Protein AF-A0A2M9R3G4-F1 (afdb_monomer_lite)

Secondary structure (DSSP, 8-state):
--HHHHHHHHHHHHHHHHHHHHHHHHHHHHHHHHHHHHHHHHHHHHHHHHHHHHHHHHHHHHHHHHHHHHHHTTSHHHHHHHHHHHHHHHHHHHHHHHHHHHHHHHHHHHHHHHTTTSS--

Organism: NCBI:txid2008672

pLDDT: mean 70.51, std 13.55, range [44.41, 92.12]

Sequence (121 aa):
MPVKKGLTERLELIKTETEGYFDKTAEYYKLWSLKTAAKVSGTVARLVLITIMVAFALFFLSVAAVVAIGNALGGMVYGLLVVAGIYLLLAVLVLYLSRKFVDPAIIRGYTRLFYKNDADE

Radius of gyration: 28.92 Å; chains: 1; bounding box: 81×21×64 Å

Structure (mmCIF, N/CA/C/O backbone):
data_AF-A0A2M9R3G4-F1
#
_entry.id   AF-A0A2M9R3G4-F1
#
loop_
_atom_site.group_PDB
_atom_site.id
_atom_site.type_symbol
_atom_site.label_atom_id
_atom_site.label_alt_id
_atom_site.label_comp_id
_atom_site.label_asym_id
_atom_site.label_entity_id
_atom_site.label_seq_id
_atom_site.pdbx_PDB_ins_code
_atom_site.Cartn_x
_atom_site.Cartn_y
_atom_site.Cartn_z
_atom_site.occupancy
_atom_site.B_iso_or_equiv
_atom_site.auth_seq_id
_atom_site.auth_comp_id
_atom_site.auth_asym_id
_atom_site.auth_atom_id
_atom_site.pdbx_PDB_model_num
ATOM 1 N N . MET A 1 1 ? -62.757 -5.390 37.922 1.00 51.31 1 MET A N 1
ATOM 2 C CA . MET A 1 1 ? -61.526 -5.257 37.104 1.00 51.31 1 MET A CA 1
ATOM 3 C C . MET A 1 1 ? -60.277 -5.745 37.870 1.00 51.31 1 MET A C 1
ATOM 5 O O . MET A 1 1 ? -59.484 -4.913 38.291 1.00 51.31 1 MET A O 1
ATOM 9 N N . PRO A 1 2 ? -60.064 -7.061 38.073 1.00 55.06 2 PRO A N 1
ATOM 10 C CA . PRO A 1 2 ? -58.911 -7.569 38.841 1.00 55.06 2 PRO A CA 1
ATOM 11 C C . PRO A 1 2 ? -57.634 -7.829 38.011 1.00 55.06 2 PRO A C 1
ATOM 13 O O . PRO A 1 2 ? -56.547 -7.909 38.570 1.00 55.06 2 PRO A O 1
ATOM 16 N N . VAL A 1 3 ? -57.730 -7.915 36.678 1.00 60.09 3 VAL A N 1
ATOM 17 C CA . VAL A 1 3 ? -56.633 -8.410 35.816 1.00 60.09 3 VAL A CA 1
ATOM 18 C C . VAL A 1 3 ? -55.483 -7.403 35.633 1.00 60.09 3 VAL A C 1
ATOM 20 O O . VAL A 1 3 ? -54.346 -7.802 35.404 1.00 60.09 3 VAL A O 1
ATOM 23 N N . LYS A 1 4 ? -55.732 -6.091 35.783 1.00 57.00 4 LYS A N 1
ATOM 24 C CA . LYS A 1 4 ? -54.698 -5.061 35.553 1.00 57.00 4 LYS A CA 1
ATOM 25 C C . LYS A 1 4 ? -53.612 -5.018 36.638 1.00 57.00 4 LYS A C 1
ATOM 27 O O . LYS A 1 4 ? -52.482 -4.685 36.315 1.00 57.00 4 LYS A O 1
ATOM 32 N N . LYS A 1 5 ? -53.925 -5.384 37.890 1.00 59.78 5 LYS A N 1
ATOM 33 C CA . LYS A 1 5 ? -52.962 -5.308 39.009 1.00 59.78 5 LYS A CA 1
ATOM 34 C C . LYS A 1 5 ? -51.817 -6.317 38.885 1.00 59.78 5 LYS A C 1
ATOM 36 O O . LYS A 1 5 ? -50.670 -5.949 39.099 1.00 59.78 5 LYS A O 1
ATOM 41 N N . GLY A 1 6 ? -52.115 -7.546 38.456 1.00 65.62 6 GLY A N 1
ATOM 42 C CA . GLY A 1 6 ? -51.093 -8.588 38.300 1.00 65.62 6 GLY A CA 1
ATOM 43 C C . GLY A 1 6 ? -50.113 -8.334 37.149 1.00 65.62 6 GLY A C 1
ATOM 44 O O . GLY A 1 6 ? -49.010 -8.872 37.155 1.00 65.62 6 GLY A O 1
ATOM 45 N N . LEU A 1 7 ? -50.487 -7.507 36.163 1.00 69.00 7 LEU A N 1
ATOM 46 C CA . LEU A 1 7 ? -49.576 -7.097 35.093 1.00 69.00 7 LEU A CA 1
ATOM 47 C C . LEU A 1 7 ? -48.555 -6.075 35.598 1.00 69.00 7 LEU A C 1
ATOM 49 O O . LEU A 1 7 ? -47.380 -6.194 35.278 1.00 69.00 7 LEU A O 1
ATOM 53 N N . THR A 1 8 ? -48.988 -5.102 36.402 1.00 71.44 8 THR A N 1
ATOM 54 C CA . THR A 1 8 ? -48.114 -4.037 36.906 1.00 71.44 8 THR A CA 1
ATOM 55 C C . THR A 1 8 ? -47.056 -4.570 37.873 1.00 71.44 8 THR A C 1
ATOM 57 O O . THR A 1 8 ? -45.892 -4.228 37.716 1.00 71.44 8 THR A O 1
ATOM 60 N N . GLU A 1 9 ? -47.416 -5.490 38.777 1.00 73.69 9 GLU A N 1
ATOM 61 C CA . GLU A 1 9 ? -46.450 -6.157 39.676 1.00 73.69 9 GLU A CA 1
ATOM 62 C C . GLU A 1 9 ? -45.404 -6.977 38.909 1.00 73.69 9 GLU A C 1
ATOM 64 O O . GLU A 1 9 ? -44.219 -6.971 39.236 1.00 73.69 9 GLU A O 1
ATOM 69 N N . ARG A 1 10 ? -45.827 -7.674 37.846 1.00 71.06 10 ARG A N 1
ATOM 70 C CA . ARG A 1 10 ? -44.913 -8.436 36.982 1.00 71.06 10 ARG A CA 1
ATOM 71 C C . ARG A 1 10 ? -44.001 -7.523 36.171 1.00 71.06 10 ARG A C 1
ATOM 73 O O . ARG A 1 10 ? -42.843 -7.863 35.959 1.00 71.06 10 ARG A O 1
ATOM 80 N N . LEU A 1 11 ? -44.513 -6.377 35.729 1.00 70.50 11 LEU A N 1
ATOM 81 C CA . LEU A 1 11 ? -43.729 -5.366 35.026 1.00 70.50 11 LEU A CA 1
ATOM 82 C C . LEU A 1 11 ? -42.717 -4.689 35.955 1.00 70.50 11 LEU A C 1
ATOM 84 O O . LEU A 1 11 ? -41.598 -4.457 35.518 1.00 70.50 11 LEU A O 1
ATOM 88 N N . GLU A 1 12 ? -43.055 -4.436 37.222 1.00 71.00 12 GLU A N 1
ATOM 89 C CA . GLU A 1 12 ? -42.105 -3.918 38.216 1.00 71.00 12 GLU A CA 1
ATOM 90 C C . GLU A 1 12 ? -41.000 -4.929 38.534 1.00 71.00 12 GLU A C 1
ATOM 92 O O . GLU A 1 12 ? -39.832 -4.566 38.483 1.00 71.00 12 GLU A O 1
ATOM 97 N N . LEU A 1 13 ? -41.326 -6.207 38.756 1.00 67.50 13 LEU A N 1
ATOM 98 C CA . LEU A 1 13 ? -40.317 -7.253 38.987 1.00 67.50 13 LEU A CA 1
ATOM 99 C C . LEU A 1 13 ? -39.366 -7.431 37.795 1.00 67.50 13 LEU A C 1
ATOM 101 O O . LEU A 1 13 ? -38.157 -7.557 37.984 1.00 67.50 13 LEU A O 1
ATOM 105 N N . ILE A 1 14 ? -39.898 -7.389 36.569 1.00 65.62 14 ILE A N 1
ATOM 106 C CA . ILE A 1 14 ? -39.079 -7.433 35.355 1.00 65.62 14 ILE A CA 1
ATOM 107 C C . ILE A 1 14 ? -38.226 -6.169 35.256 1.00 65.62 14 ILE A C 1
ATOM 109 O O . ILE A 1 14 ? -37.050 -6.279 34.937 1.00 65.62 14 ILE A O 1
ATOM 113 N N . LYS A 1 15 ? -38.758 -4.979 35.554 1.00 63.56 15 LYS A N 1
ATOM 114 C CA . LYS A 1 15 ? -38.013 -3.718 35.449 1.00 63.56 15 LYS A CA 1
ATOM 115 C C . LYS A 1 15 ? -36.817 -3.670 36.407 1.00 63.56 15 LYS A C 1
ATOM 117 O O . LYS A 1 15 ? -35.734 -3.294 35.971 1.00 63.56 15 LYS A O 1
ATOM 122 N N . THR A 1 16 ? -36.974 -4.133 37.647 1.00 61.81 16 THR A N 1
ATOM 123 C CA . THR A 1 16 ? -35.905 -4.113 38.660 1.00 61.81 16 THR A CA 1
ATOM 124 C C . THR A 1 16 ? -34.810 -5.150 38.391 1.00 61.81 16 THR A C 1
ATOM 126 O O . THR A 1 16 ? -33.631 -4.850 38.569 1.00 61.81 16 THR A O 1
ATOM 129 N N . GLU A 1 17 ? -35.153 -6.355 37.911 1.00 61.66 17 GLU A N 1
ATOM 130 C CA . GLU A 1 17 ? -34.127 -7.301 37.443 1.00 61.66 17 GLU A CA 1
ATOM 131 C C . GLU A 1 17 ? -33.439 -6.780 36.178 1.00 61.66 17 GLU A C 1
ATOM 133 O O . GLU A 1 17 ? -32.219 -6.818 36.057 1.00 61.66 17 GLU A O 1
ATOM 138 N N . THR A 1 18 ? -34.204 -6.217 35.249 1.00 54.97 18 THR A N 1
ATOM 139 C CA . THR A 1 18 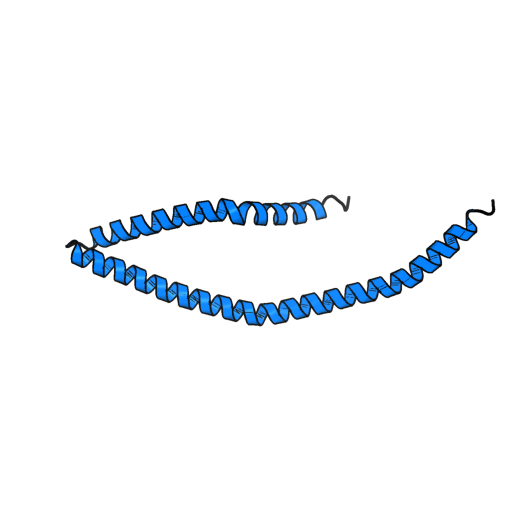? -33.690 -5.752 33.960 1.00 54.97 18 THR A CA 1
ATOM 140 C C . THR A 1 18 ? -32.748 -4.550 34.121 1.00 54.97 18 THR A C 1
ATOM 142 O O . THR A 1 18 ? -31.697 -4.524 33.482 1.00 54.97 18 THR A O 1
ATOM 145 N N . GLU A 1 19 ? -33.029 -3.609 35.028 1.00 57.19 19 GLU A N 1
ATOM 146 C CA . GLU A 1 19 ? -32.128 -2.491 35.365 1.00 57.19 19 GLU A CA 1
ATOM 147 C C . GLU A 1 19 ? -30.757 -2.979 35.882 1.00 57.19 19 GLU A C 1
ATOM 149 O O . GLU A 1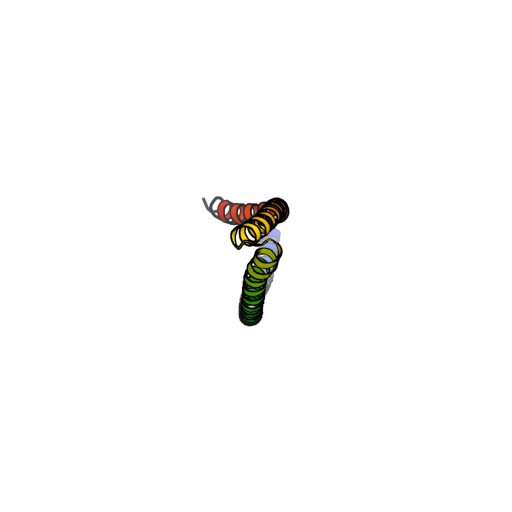 19 ? -29.724 -2.457 35.459 1.00 57.19 19 GLU A O 1
ATOM 154 N N . GLY A 1 20 ? -30.715 -4.044 36.693 1.00 54.47 20 GLY A N 1
ATOM 155 C CA . GLY A 1 20 ? -29.462 -4.640 37.182 1.00 54.47 20 GLY A CA 1
ATOM 156 C C . GLY A 1 20 ? -28.648 -5.389 36.115 1.00 54.47 20 GLY A C 1
ATOM 157 O O . GLY A 1 20 ? -27.420 -5.455 36.203 1.00 54.47 20 GLY A O 1
ATOM 158 N N . TYR A 1 21 ? -29.301 -5.929 35.081 1.00 48.81 21 TYR A N 1
ATOM 159 C CA . TYR A 1 21 ? -28.642 -6.628 33.968 1.00 48.81 21 TYR A CA 1
ATOM 160 C C . TYR A 1 21 ? -28.206 -5.683 32.833 1.00 48.81 21 TYR A C 1
ATOM 162 O O . TYR A 1 21 ? -27.171 -5.921 32.197 1.00 48.81 21 TYR A O 1
ATOM 170 N N . PHE A 1 22 ? -28.937 -4.592 32.586 1.00 49.28 22 PHE A N 1
ATOM 171 C CA . PHE A 1 22 ? -28.549 -3.582 31.594 1.00 49.28 22 PHE A CA 1
ATOM 172 C C . PHE A 1 22 ? -27.288 -2.824 32.008 1.00 49.28 22 PHE A C 1
ATOM 174 O O . PHE A 1 22 ? -26.417 -2.595 31.165 1.00 49.28 22 PHE A O 1
ATOM 181 N N . ASP A 1 23 ? -27.138 -2.524 33.299 1.00 52.09 23 ASP A N 1
ATOM 182 C CA . ASP A 1 23 ? -25.959 -1.831 33.821 1.00 52.09 23 ASP A CA 1
ATOM 183 C C . ASP A 1 23 ? -24.692 -2.697 33.686 1.00 52.09 23 ASP A C 1
ATOM 185 O O . ASP A 1 23 ? -23.657 -2.259 33.178 1.00 52.09 23 ASP A O 1
ATOM 189 N N . LYS A 1 24 ? -24.812 -4.001 33.975 1.00 50.47 24 LYS A N 1
ATOM 190 C CA . LYS A 1 24 ? -23.725 -4.976 33.785 1.00 50.47 24 LYS A CA 1
ATOM 191 C C . LYS A 1 24 ? -23.322 -5.141 32.321 1.00 50.47 24 LYS A C 1
ATOM 193 O O . LYS A 1 24 ? -22.136 -5.291 32.034 1.00 50.47 24 LYS A O 1
ATOM 198 N N . THR A 1 25 ? -24.275 -5.096 31.391 1.00 54.66 25 THR A N 1
ATOM 199 C CA . THR A 1 25 ? -24.006 -5.260 29.952 1.00 54.66 25 THR A CA 1
ATOM 200 C C . THR A 1 25 ? -23.363 -4.004 29.351 1.00 54.66 25 THR A C 1
ATOM 202 O O . THR A 1 25 ? -22.443 -4.112 28.536 1.00 54.66 25 THR A O 1
ATOM 205 N N . ALA A 1 26 ? -23.777 -2.812 29.795 1.00 58.31 26 ALA A N 1
ATOM 206 C CA . ALA A 1 26 ? -23.181 -1.536 29.398 1.00 58.31 26 ALA A CA 1
ATOM 207 C C . ALA A 1 26 ? -21.729 -1.396 29.890 1.00 58.31 26 ALA A C 1
ATOM 209 O O . ALA A 1 26 ? -20.842 -0.995 29.129 1.00 58.31 26 ALA A O 1
ATOM 210 N N . GLU A 1 27 ? -21.459 -1.792 31.135 1.00 57.78 27 GLU A N 1
ATOM 211 C CA . GLU A 1 27 ? -20.120 -1.762 31.727 1.00 57.78 27 GLU A CA 1
ATOM 212 C C . GLU A 1 27 ? -19.173 -2.772 31.049 1.00 57.78 27 GLU A C 1
ATOM 214 O O . GLU A 1 27 ? -18.025 -2.445 30.726 1.00 57.78 27 GLU A O 1
ATOM 219 N N . TYR A 1 28 ? -19.679 -3.965 30.705 1.00 55.62 28 TYR A N 1
ATOM 220 C CA . TYR A 1 28 ? -18.933 -4.966 29.936 1.00 55.62 28 TYR A CA 1
ATOM 221 C C . TYR A 1 28 ? -18.602 -4.486 28.516 1.00 55.62 28 TYR A C 1
ATOM 223 O O . TYR A 1 28 ? -17.501 -4.742 28.029 1.00 55.62 28 TYR A O 1
ATOM 231 N N . TYR A 1 29 ? -19.503 -3.749 27.853 1.00 57.44 29 TYR A N 1
ATOM 232 C CA . TYR A 1 29 ? -19.255 -3.185 26.520 1.00 57.44 29 TYR A CA 1
ATOM 233 C C . TYR A 1 29 ? -18.218 -2.058 26.557 1.00 57.44 29 TYR A C 1
ATOM 235 O O . TYR A 1 29 ? -17.377 -1.945 25.662 1.00 57.44 29 TYR A O 1
ATOM 243 N N . LYS A 1 30 ? -18.220 -1.256 27.627 1.00 57.97 30 LYS A N 1
ATOM 244 C CA . LYS A 1 30 ? -17.228 -0.202 27.870 1.00 57.97 30 LYS A CA 1
ATOM 245 C C . LYS A 1 30 ? -15.835 -0.799 28.094 1.00 57.97 30 LYS A C 1
ATOM 247 O O . LYS A 1 30 ? -14.872 -0.368 27.471 1.00 57.97 30 LYS A O 1
ATOM 252 N N . LEU A 1 31 ? -15.727 -1.864 28.888 1.00 61.06 31 LEU A N 1
ATOM 253 C CA . LEU A 1 31 ? -14.468 -2.584 29.103 1.00 61.06 31 LEU A CA 1
ATOM 254 C C . LEU A 1 31 ? -14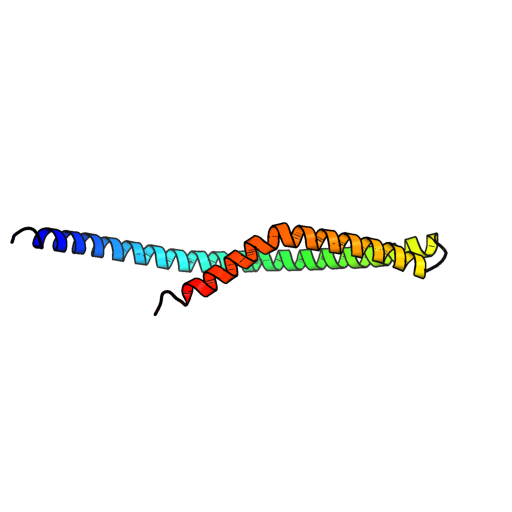.020 -3.387 27.875 1.00 61.06 31 LEU A C 1
ATOM 256 O O . LEU A 1 31 ? -12.834 -3.392 27.562 1.00 61.06 31 LEU A O 1
ATOM 260 N N . TRP A 1 32 ? -14.927 -4.038 27.146 1.00 58.62 32 TRP A N 1
ATOM 261 C CA . TRP A 1 32 ? -14.597 -4.817 25.948 1.00 58.62 32 TRP A CA 1
ATOM 262 C C . TRP A 1 32 ? -14.180 -3.936 24.765 1.00 58.62 32 TRP A C 1
ATOM 264 O O . TRP A 1 32 ? -13.233 -4.283 24.060 1.00 58.62 32 TRP A O 1
ATOM 274 N N . SER A 1 33 ? -14.813 -2.776 24.574 1.00 59.50 33 SER A N 1
ATOM 275 C CA . SER A 1 33 ? -14.408 -1.789 23.563 1.00 59.50 33 SER A CA 1
ATOM 276 C C . SER A 1 33 ? -13.058 -1.153 23.893 1.00 59.50 33 SER A C 1
ATOM 278 O O . SER A 1 33 ? -12.220 -1.048 23.003 1.00 59.50 33 SER A O 1
ATOM 280 N N . LEU A 1 34 ? -12.781 -0.841 25.165 1.00 60.62 34 LEU A N 1
ATOM 281 C CA . LEU A 1 34 ? -11.467 -0.366 25.615 1.00 60.62 34 LEU A CA 1
ATOM 282 C C . LEU A 1 34 ? -10.385 -1.449 25.505 1.00 60.62 34 LEU A C 1
ATOM 284 O O . LEU A 1 34 ? -9.280 -1.176 25.045 1.00 60.62 34 LEU A O 1
ATOM 288 N N . LYS A 1 35 ? -10.694 -2.699 25.866 1.00 57.00 35 LYS A N 1
ATOM 289 C CA . LYS A 1 35 ? -9.770 -3.842 25.764 1.00 57.00 35 LYS A CA 1
ATOM 290 C C . LYS A 1 35 ? -9.501 -4.217 24.308 1.00 57.00 35 LYS A C 1
ATOM 292 O O . LYS A 1 35 ? -8.375 -4.567 23.966 1.00 57.00 35 LYS A O 1
ATOM 297 N N . THR A 1 36 ? -10.506 -4.092 23.443 1.00 56.62 36 THR A N 1
ATOM 298 C CA . THR A 1 36 ? -10.358 -4.217 21.991 1.00 56.62 36 THR A CA 1
ATOM 299 C C . THR A 1 36 ? -9.535 -3.059 21.449 1.00 56.62 36 THR A C 1
ATOM 301 O O . THR A 1 36 ? -8.549 -3.325 20.788 1.00 56.62 36 THR A O 1
ATOM 304 N N . ALA A 1 37 ? -9.823 -1.804 21.796 1.00 59.06 37 ALA A N 1
ATOM 305 C CA . ALA A 1 37 ? -9.028 -0.648 21.375 1.00 59.06 37 ALA A CA 1
ATOM 306 C C . ALA A 1 37 ? -7.556 -0.757 21.813 1.00 59.06 37 ALA A C 1
ATOM 308 O O . ALA A 1 37 ? -6.659 -0.510 21.011 1.00 59.06 37 ALA A O 1
ATOM 309 N N . ALA A 1 38 ? -7.292 -1.214 23.039 1.00 61.16 38 ALA A N 1
ATOM 310 C CA . ALA A 1 38 ? -5.941 -1.425 23.558 1.00 61.16 38 ALA A CA 1
ATOM 311 C C . ALA A 1 38 ? -5.219 -2.621 22.903 1.00 61.16 38 ALA A C 1
ATOM 313 O O . ALA A 1 38 ? -4.020 -2.564 22.645 1.00 61.16 38 ALA A O 1
ATOM 314 N N . LYS A 1 39 ? -5.927 -3.716 22.596 1.00 57.81 39 LYS A N 1
ATOM 315 C CA . LYS A 1 39 ? -5.348 -4.887 21.910 1.00 57.81 39 LYS A CA 1
ATOM 316 C C . LYS A 1 39 ? -5.150 -4.639 20.411 1.00 57.81 39 LYS A C 1
ATOM 318 O O . LYS A 1 39 ? -4.175 -5.110 19.819 1.00 57.81 39 LYS A O 1
ATOM 323 N N . VAL A 1 40 ? -6.060 -3.879 19.809 1.00 58.94 40 VAL A N 1
ATOM 324 C CA . VAL A 1 40 ? -6.000 -3.391 18.430 1.00 58.94 40 VAL A CA 1
ATOM 325 C C . VAL A 1 40 ? -4.866 -2.381 18.297 1.00 58.94 40 VAL A C 1
ATOM 327 O O . VAL A 1 40 ? -4.125 -2.498 17.334 1.00 58.94 40 VAL A O 1
ATOM 330 N N . SER A 1 41 ? -4.626 -1.481 19.259 1.00 60.62 41 SER A N 1
ATOM 331 C CA . SER A 1 41 ? -3.525 -0.510 19.146 1.00 60.62 41 SER A CA 1
ATOM 332 C C . SER A 1 41 ? -2.158 -1.193 19.011 1.00 60.62 41 SER A C 1
ATOM 334 O O . SER A 1 41 ? -1.403 -0.870 18.098 1.00 60.62 41 SER A O 1
ATOM 336 N N . GLY A 1 42 ? -1.874 -2.212 19.830 1.00 66.50 42 GLY A N 1
ATOM 337 C CA . GLY A 1 42 ? -0.620 -2.968 19.742 1.00 66.50 42 GLY A CA 1
ATOM 338 C C . GLY A 1 42 ? -0.519 -3.855 18.494 1.00 66.50 42 GLY A C 1
ATOM 339 O O . GLY A 1 42 ? 0.539 -3.947 17.870 1.00 66.50 42 GLY A O 1
ATOM 340 N N . THR A 1 43 ? -1.621 -4.497 18.094 1.00 67.12 43 THR A N 1
ATOM 341 C CA . THR A 1 43 ? -1.619 -5.441 16.961 1.00 67.12 43 THR A CA 1
ATOM 342 C C . THR A 1 43 ? -1.644 -4.721 15.613 1.00 67.12 43 THR A C 1
ATOM 344 O O . THR A 1 43 ? -0.925 -5.114 14.698 1.00 67.12 43 THR A O 1
ATOM 347 N N . VAL A 1 44 ? -2.418 -3.640 15.488 1.00 75.25 44 VAL A N 1
ATOM 348 C CA . VAL A 1 44 ? -2.485 -2.808 14.278 1.00 75.25 44 VAL A CA 1
ATOM 349 C C . VAL A 1 44 ? -1.170 -2.082 14.059 1.00 75.25 44 VAL A C 1
ATOM 351 O O . VAL A 1 44 ? -0.684 -2.092 12.935 1.00 75.25 44 VAL A O 1
ATOM 354 N N . ALA A 1 45 ? -0.544 -1.536 15.107 1.00 77.88 45 ALA A N 1
ATOM 355 C CA . ALA A 1 45 ? 0.774 -0.918 14.973 1.00 77.88 45 ALA A CA 1
ATOM 356 C C . ALA A 1 45 ? 1.799 -1.906 14.396 1.00 77.88 45 ALA A C 1
ATOM 358 O O . ALA A 1 45 ? 2.484 -1.592 13.424 1.00 77.88 45 ALA A O 1
ATOM 359 N N . ARG A 1 46 ? 1.852 -3.135 14.928 1.00 81.94 46 ARG A N 1
ATOM 360 C CA . ARG A 1 46 ? 2.748 -4.185 14.422 1.00 81.94 46 ARG A CA 1
ATOM 361 C C . ARG A 1 46 ? 2.410 -4.602 12.988 1.00 81.94 46 ARG A C 1
ATOM 363 O O . ARG A 1 46 ? 3.320 -4.814 12.195 1.00 81.94 46 ARG A O 1
ATOM 370 N N . LEU A 1 47 ? 1.125 -4.702 12.649 1.00 81.94 47 LEU A N 1
ATOM 371 C CA . LEU A 1 47 ? 0.665 -5.056 11.306 1.00 81.94 47 LEU A CA 1
ATOM 372 C C . LEU A 1 47 ? 1.037 -3.975 10.289 1.00 81.94 47 LEU A C 1
ATOM 374 O O . LEU A 1 47 ? 1.590 -4.300 9.248 1.00 81.94 47 LEU A O 1
ATOM 378 N N . VAL A 1 48 ? 0.813 -2.698 10.608 1.00 84.06 48 VAL A N 1
ATOM 379 C CA . VAL A 1 48 ? 1.220 -1.561 9.768 1.00 84.06 48 VAL A CA 1
ATOM 380 C C . VAL A 1 48 ? 2.728 -1.582 9.535 1.00 84.06 48 VAL A C 1
ATOM 382 O O . VAL A 1 48 ? 3.171 -1.445 8.399 1.00 84.06 48 VAL A O 1
ATOM 385 N N . LEU A 1 49 ? 3.514 -1.830 10.584 1.00 87.69 49 LEU A N 1
ATOM 386 C CA . LEU A 1 49 ? 4.971 -1.887 10.488 1.00 87.69 49 LEU A CA 1
ATOM 387 C C . LEU A 1 49 ? 5.443 -3.024 9.564 1.00 87.69 49 LEU A C 1
ATOM 389 O O . LEU A 1 49 ? 6.283 -2.800 8.695 1.00 87.69 49 LEU A O 1
ATOM 393 N N . ILE A 1 50 ? 4.852 -4.218 9.692 1.00 88.12 50 ILE A N 1
ATOM 394 C CA . ILE A 1 50 ? 5.128 -5.365 8.810 1.00 88.12 50 ILE A CA 1
ATOM 395 C C . ILE A 1 50 ? 4.703 -5.058 7.371 1.00 88.12 50 ILE A C 1
ATOM 397 O O . ILE A 1 50 ? 5.473 -5.307 6.447 1.00 88.12 50 ILE A O 1
ATOM 401 N N . THR A 1 51 ? 3.514 -4.492 7.167 1.00 87.69 51 THR A N 1
ATOM 402 C CA . THR A 1 51 ? 3.010 -4.128 5.837 1.00 87.69 51 THR A CA 1
ATOM 403 C C . THR A 1 51 ? 3.936 -3.138 5.146 1.00 87.69 51 THR A C 1
ATOM 405 O O . THR A 1 51 ? 4.254 -3.328 3.977 1.00 87.69 51 THR A O 1
ATOM 408 N N . ILE A 1 52 ? 4.416 -2.118 5.863 1.00 88.25 52 ILE A N 1
ATOM 409 C CA . ILE A 1 52 ? 5.381 -1.155 5.324 1.00 88.25 52 ILE A CA 1
ATOM 410 C C . ILE A 1 52 ? 6.682 -1.870 4.952 1.00 88.25 52 ILE A C 1
ATOM 412 O O . ILE A 1 52 ? 7.166 -1.690 3.839 1.00 88.25 52 ILE A O 1
ATOM 416 N N . MET A 1 53 ? 7.220 -2.730 5.823 1.00 92.12 53 MET A N 1
ATOM 417 C CA . MET A 1 53 ? 8.430 -3.511 5.527 1.00 92.12 53 MET A CA 1
ATOM 418 C C . MET A 1 53 ? 8.280 -4.367 4.263 1.00 92.12 53 MET A C 1
ATOM 420 O O . MET A 1 53 ? 9.156 -4.368 3.400 1.00 92.12 53 MET A O 1
ATOM 424 N N . VAL A 1 54 ? 7.160 -5.079 4.139 1.00 90.12 54 VAL A N 1
ATOM 425 C CA . VAL A 1 54 ? 6.866 -5.934 2.983 1.00 90.12 54 VAL A CA 1
ATOM 426 C C . VAL A 1 54 ? 6.681 -5.096 1.719 1.00 90.12 54 VAL A C 1
ATOM 428 O O . VAL A 1 54 ? 7.214 -5.457 0.673 1.00 90.12 54 VAL A O 1
ATOM 431 N N . ALA A 1 55 ? 5.982 -3.963 1.808 1.00 88.50 55 ALA A N 1
ATOM 432 C CA . ALA A 1 55 ? 5.806 -3.043 0.690 1.00 88.50 55 ALA A CA 1
ATOM 433 C C . ALA A 1 55 ? 7.151 -2.487 0.201 1.00 88.50 55 ALA A C 1
ATOM 435 O O . ALA A 1 55 ? 7.399 -2.464 -1.003 1.00 88.50 55 ALA A O 1
ATOM 436 N N . PHE A 1 56 ? 8.044 -2.115 1.121 1.00 90.75 56 PHE A N 1
ATOM 437 C CA . PHE A 1 56 ? 9.405 -1.693 0.790 1.00 90.75 56 PHE A CA 1
ATOM 438 C C . PHE A 1 56 ? 10.190 -2.803 0.087 1.00 90.75 56 PHE A C 1
ATOM 440 O O . PHE A 1 56 ? 10.795 -2.556 -0.955 1.00 90.75 56 PHE A O 1
ATOM 447 N N . ALA A 1 57 ? 10.154 -4.032 0.605 1.00 90.88 57 ALA A N 1
ATOM 448 C CA . ALA A 1 57 ? 10.834 -5.163 -0.023 1.00 90.88 57 ALA A CA 1
ATOM 449 C C . ALA A 1 57 ? 10.311 -5.429 -1.447 1.00 90.88 57 ALA A C 1
ATOM 451 O O . ALA A 1 57 ? 11.102 -5.578 -2.378 1.00 90.88 57 ALA A O 1
ATOM 452 N N . LEU A 1 58 ? 8.988 -5.420 -1.637 1.00 88.94 58 LEU A N 1
ATOM 453 C CA . LEU A 1 58 ? 8.344 -5.557 -2.948 1.00 88.94 58 LEU A CA 1
ATOM 454 C C . LEU A 1 58 ? 8.733 -4.434 -3.910 1.00 88.94 58 LEU A C 1
ATOM 456 O O . LEU A 1 58 ? 8.962 -4.693 -5.090 1.00 88.94 58 LEU A O 1
ATOM 460 N N . PHE A 1 59 ? 8.830 -3.202 -3.414 1.00 87.31 59 PHE A N 1
ATOM 461 C CA . PHE A 1 59 ? 9.239 -2.056 -4.217 1.00 87.31 59 PHE A CA 1
ATOM 462 C C . PHE A 1 59 ? 10.653 -2.244 -4.773 1.00 87.31 59 PHE A C 1
ATOM 464 O O . PHE A 1 59 ? 10.863 -2.129 -5.979 1.00 87.31 59 PHE A O 1
ATOM 471 N N . PHE A 1 60 ? 11.608 -2.624 -3.921 1.00 89.44 60 PHE A N 1
ATOM 472 C CA . PHE A 1 60 ? 12.970 -2.931 -4.365 1.00 89.44 60 PHE A CA 1
ATOM 473 C C . PHE A 1 60 ? 13.013 -4.104 -5.345 1.00 89.44 60 PHE A C 1
ATOM 475 O O . PHE A 1 60 ? 13.727 -4.036 -6.346 1.00 89.44 60 PHE A O 1
ATOM 482 N N . LEU A 1 61 ? 12.224 -5.152 -5.099 1.00 88.62 61 LEU A N 1
ATOM 483 C CA . LEU A 1 61 ? 12.134 -6.304 -5.994 1.00 88.62 61 LEU A CA 1
ATOM 484 C C . LEU A 1 61 ? 11.623 -5.903 -7.386 1.00 88.62 61 LEU A C 1
ATOM 486 O O . LEU A 1 61 ? 12.129 -6.381 -8.397 1.00 88.62 61 LEU A O 1
ATOM 490 N N . SER A 1 62 ? 10.649 -4.996 -7.434 1.00 85.88 62 SER A N 1
ATOM 491 C CA . SER A 1 62 ? 10.083 -4.457 -8.670 1.00 85.88 62 SER A CA 1
ATOM 492 C C . SER A 1 62 ? 11.122 -3.675 -9.475 1.00 85.88 62 SER A C 1
ATOM 494 O O . SER A 1 62 ? 11.309 -3.927 -10.666 1.00 85.88 62 SER A O 1
ATOM 496 N N . VAL A 1 63 ? 11.886 -2.798 -8.816 1.00 85.00 63 VAL A N 1
ATOM 497 C CA . VAL A 1 63 ? 12.980 -2.050 -9.457 1.00 85.00 63 VAL A CA 1
ATOM 498 C C . VAL A 1 63 ? 14.065 -3.002 -9.970 1.00 85.00 63 VAL A C 1
ATOM 500 O O . VAL A 1 63 ? 14.513 -2.872 -11.109 1.00 85.00 63 VAL A O 1
ATOM 503 N N . ALA A 1 64 ? 14.447 -4.001 -9.172 1.00 86.81 64 ALA A N 1
ATOM 504 C CA . ALA A 1 64 ? 15.412 -5.017 -9.581 1.00 86.81 64 ALA A CA 1
ATOM 505 C C . ALA A 1 64 ? 14.920 -5.823 -10.795 1.00 86.81 64 ALA A C 1
ATOM 507 O O . ALA A 1 64 ? 15.703 -6.090 -11.705 1.00 86.81 64 ALA A O 1
ATOM 508 N N . ALA A 1 65 ? 13.628 -6.158 -10.852 1.00 85.31 65 ALA A N 1
ATOM 509 C CA . ALA A 1 65 ? 13.027 -6.848 -11.988 1.00 85.31 65 ALA A CA 1
ATOM 510 C C . ALA A 1 65 ? 13.086 -6.002 -13.268 1.00 85.31 65 ALA A C 1
ATOM 512 O O . ALA A 1 65 ? 13.475 -6.524 -14.310 1.00 85.31 65 ALA A O 1
ATOM 513 N N . VAL A 1 66 ? 12.786 -4.698 -13.200 1.00 85.44 66 VAL A N 1
ATOM 514 C CA . VAL A 1 66 ? 12.914 -3.790 -14.357 1.00 85.44 66 VAL A CA 1
ATOM 515 C C . VAL A 1 66 ? 14.349 -3.768 -14.876 1.00 85.44 66 VAL A C 1
ATOM 517 O O . VAL A 1 66 ? 14.559 -3.858 -16.082 1.00 85.44 66 VAL A O 1
ATOM 520 N N . VAL A 1 67 ? 15.338 -3.672 -13.983 1.00 82.19 67 VAL A N 1
ATOM 521 C CA . VAL A 1 67 ? 16.756 -3.614 -14.368 1.00 82.19 67 VAL A CA 1
ATOM 522 C C . VAL A 1 67 ? 17.232 -4.951 -14.940 1.00 82.19 67 VAL A C 1
ATOM 524 O O . VAL A 1 67 ? 17.886 -4.969 -15.980 1.00 82.19 67 VAL A O 1
ATOM 527 N N . ALA A 1 68 ? 16.878 -6.075 -14.313 1.00 85.50 68 ALA A N 1
ATOM 528 C CA . ALA A 1 68 ? 17.266 -7.408 -14.772 1.00 85.50 68 ALA A CA 1
ATOM 529 C C . ALA A 1 68 ? 16.648 -7.747 -16.138 1.00 85.50 68 ALA A C 1
ATOM 531 O O . ALA A 1 68 ? 17.353 -8.171 -17.053 1.00 85.50 68 ALA A O 1
ATOM 532 N N . ILE A 1 69 ? 15.343 -7.506 -16.294 1.00 83.12 69 ILE A N 1
ATOM 533 C CA . ILE A 1 69 ? 14.612 -7.742 -17.544 1.00 83.12 69 ILE A CA 1
ATOM 534 C C . ILE A 1 69 ? 15.068 -6.738 -18.611 1.00 83.12 69 ILE A C 1
ATOM 536 O O . ILE A 1 69 ? 15.321 -7.121 -19.749 1.00 83.12 69 ILE A O 1
ATOM 540 N N . GLY A 1 70 ? 15.250 -5.467 -18.250 1.00 83.94 70 GLY A N 1
ATOM 541 C CA . GLY A 1 70 ? 15.725 -4.426 -19.160 1.00 83.94 70 GLY A CA 1
ATOM 542 C C . GLY A 1 70 ? 17.123 -4.706 -19.716 1.00 83.94 70 GLY A C 1
ATOM 543 O O . GLY A 1 70 ? 17.345 -4.521 -20.911 1.00 83.94 70 GLY A O 1
ATOM 544 N N . ASN A 1 71 ? 18.042 -5.215 -18.888 1.00 80.62 71 ASN A N 1
ATOM 545 C CA . ASN A 1 71 ? 19.371 -5.632 -19.342 1.00 80.62 71 ASN A CA 1
ATOM 546 C C . ASN A 1 71 ? 19.317 -6.893 -20.216 1.00 80.62 71 ASN A C 1
ATOM 548 O O . ASN A 1 71 ? 20.036 -6.968 -21.208 1.00 80.62 71 ASN A O 1
ATOM 552 N N . ALA A 1 72 ? 18.454 -7.863 -19.893 1.00 80.00 72 ALA A N 1
ATOM 553 C CA . ALA A 1 72 ? 18.308 -9.090 -20.680 1.00 80.00 72 ALA A CA 1
ATOM 554 C C . ALA A 1 72 ? 17.698 -8.846 -22.073 1.00 80.00 72 ALA A C 1
ATOM 556 O O . ALA A 1 72 ? 18.081 -9.503 -23.037 1.00 80.00 72 ALA A O 1
ATOM 557 N N . LEU A 1 73 ? 16.770 -7.891 -22.190 1.00 78.19 73 LEU A N 1
ATOM 558 C CA . LEU A 1 73 ? 16.107 -7.518 -23.447 1.00 78.19 73 LEU A CA 1
ATOM 559 C C . LEU A 1 73 ? 16.837 -6.409 -24.228 1.00 78.19 73 LEU A C 1
ATOM 561 O O . LEU A 1 73 ? 16.329 -5.942 -25.245 1.00 78.19 73 LEU A O 1
ATOM 565 N N . GLY A 1 74 ? 18.022 -5.983 -23.776 1.00 78.94 74 GLY A N 1
ATOM 566 C CA . GLY A 1 74 ? 18.846 -4.993 -24.478 1.00 78.94 74 GLY A CA 1
ATOM 567 C C . GLY A 1 74 ? 18.286 -3.566 -24.453 1.00 78.94 74 GLY A C 1
ATOM 568 O O . GLY A 1 74 ? 18.685 -2.735 -25.266 1.00 78.94 74 GLY A O 1
ATOM 569 N N . GLY A 1 75 ? 17.363 -3.258 -23.538 1.00 77.06 75 GLY A N 1
ATOM 570 C CA . GLY A 1 75 ? 16.774 -1.929 -23.421 1.00 77.06 75 GLY A CA 1
ATOM 571 C C . GLY A 1 75 ? 15.891 -1.762 -22.187 1.00 77.06 75 GLY A C 1
ATOM 572 O O . GLY A 1 75 ? 14.975 -2.543 -21.931 1.00 77.06 75 GLY A O 1
ATOM 573 N N . MET A 1 76 ? 16.113 -0.668 -21.454 1.00 74.38 76 MET A N 1
ATOM 574 C CA . MET A 1 76 ? 15.379 -0.329 -20.227 1.00 74.38 76 MET A CA 1
ATOM 575 C C . MET A 1 76 ? 13.862 -0.181 -20.462 1.00 74.38 76 MET A C 1
ATOM 577 O O . MET A 1 76 ? 13.058 -0.504 -19.589 1.00 74.38 76 MET A O 1
ATOM 581 N N . VAL A 1 77 ? 13.469 0.229 -21.675 1.00 81.69 77 VAL A N 1
ATOM 582 C CA . VAL A 1 77 ? 12.067 0.360 -22.105 1.00 81.69 77 VAL A CA 1
ATOM 583 C C . VAL A 1 77 ? 11.339 -0.985 -22.076 1.00 81.69 77 VAL A C 1
ATOM 585 O O . VAL A 1 77 ? 10.202 -1.046 -21.617 1.00 81.69 77 VAL A O 1
ATOM 588 N N . TYR A 1 78 ? 11.989 -2.072 -22.499 1.00 80.19 78 TYR A N 1
ATOM 589 C CA . TYR A 1 78 ? 11.379 -3.405 -22.510 1.00 80.19 78 TYR A CA 1
ATOM 590 C C . TYR A 1 78 ? 11.153 -3.941 -21.093 1.00 80.19 78 TYR A C 1
ATOM 592 O O . TYR A 1 78 ? 10.104 -4.521 -20.820 1.00 80.19 78 TYR A O 1
ATOM 600 N N . GLY A 1 79 ? 12.089 -3.683 -20.172 1.00 82.75 79 GLY A N 1
ATOM 601 C CA . GLY A 1 79 ? 11.923 -4.011 -18.752 1.00 82.75 79 GLY A CA 1
ATOM 602 C C . GLY A 1 79 ? 10.717 -3.303 -18.132 1.00 82.75 79 GLY A C 1
ATOM 603 O O . GLY A 1 79 ? 9.904 -3.931 -17.456 1.00 82.75 79 GLY A O 1
ATOM 604 N N . LEU A 1 80 ? 10.550 -2.014 -18.436 1.00 82.56 80 LEU A N 1
ATOM 605 C CA . LEU A 1 80 ? 9.386 -1.226 -18.025 1.00 82.56 80 LEU A CA 1
ATOM 606 C C . LEU A 1 80 ? 8.078 -1.753 -18.626 1.00 82.56 80 LEU A C 1
ATOM 608 O O . LEU A 1 80 ? 7.084 -1.850 -17.913 1.00 82.56 80 LEU A O 1
ATOM 612 N N . LEU A 1 81 ? 8.079 -2.136 -19.904 1.00 85.44 81 LEU A N 1
ATOM 613 C CA . LEU A 1 81 ? 6.902 -2.657 -20.606 1.00 85.44 81 LEU A CA 1
ATOM 614 C C . LEU A 1 81 ? 6.396 -3.971 -19.991 1.00 85.44 81 LEU A C 1
ATOM 616 O O . LEU A 1 81 ? 5.200 -4.123 -19.742 1.00 85.44 81 LEU A O 1
ATOM 620 N N . VAL A 1 82 ? 7.309 -4.901 -19.694 1.00 84.25 82 VAL A N 1
ATOM 621 C CA . VAL A 1 82 ? 6.972 -6.192 -19.072 1.00 84.25 82 VAL A CA 1
ATOM 622 C C . VAL A 1 82 ? 6.443 -5.990 -17.654 1.00 84.25 82 VAL A C 1
ATOM 624 O O . VAL A 1 82 ? 5.402 -6.542 -17.295 1.00 84.25 82 VAL A O 1
ATOM 627 N N . VAL A 1 83 ? 7.118 -5.165 -16.851 1.00 85.06 83 VAL A N 1
ATOM 628 C CA . VAL A 1 83 ? 6.695 -4.896 -15.472 1.00 85.06 83 VAL A CA 1
ATOM 629 C C . VAL A 1 83 ? 5.357 -4.153 -15.443 1.00 85.06 83 VAL A C 1
ATOM 631 O O . VAL A 1 83 ? 4.484 -4.519 -14.658 1.00 85.06 83 VAL A O 1
ATOM 634 N N . ALA A 1 84 ? 5.127 -3.198 -16.350 1.00 84.81 84 ALA A N 1
ATOM 635 C CA . ALA A 1 84 ? 3.831 -2.537 -16.505 1.00 84.81 84 ALA A CA 1
ATOM 636 C C . ALA A 1 84 ? 2.709 -3.535 -16.834 1.00 84.81 84 ALA A C 1
ATOM 638 O O . ALA A 1 84 ? 1.639 -3.463 -16.231 1.00 84.81 84 ALA A O 1
ATOM 639 N N . GLY A 1 85 ? 2.958 -4.507 -17.718 1.00 88.44 85 GLY A N 1
ATOM 640 C CA . GLY A 1 85 ? 2.006 -5.582 -18.013 1.00 88.44 85 GLY A CA 1
ATOM 641 C C . GLY A 1 85 ? 1.660 -6.431 -16.784 1.00 88.44 85 GLY A C 1
ATOM 642 O O . GLY A 1 85 ? 0.487 -6.706 -16.531 1.00 88.44 85 GLY A O 1
ATOM 643 N N . ILE A 1 86 ? 2.662 -6.788 -15.974 1.00 87.69 86 ILE A N 1
ATOM 644 C CA . ILE A 1 86 ? 2.460 -7.534 -14.720 1.00 87.69 86 ILE A CA 1
ATOM 645 C C . ILE A 1 86 ? 1.624 -6.719 -13.724 1.00 87.69 86 ILE A C 1
ATOM 647 O O . ILE A 1 86 ? 0.685 -7.257 -13.135 1.00 87.69 86 ILE A O 1
ATOM 651 N N . TYR A 1 87 ? 1.913 -5.425 -13.554 1.00 84.06 87 TYR A N 1
ATOM 652 C CA . TYR A 1 87 ? 1.120 -4.555 -12.680 1.00 84.06 87 TYR A CA 1
ATOM 653 C C . TYR A 1 87 ? -0.318 -4.383 -13.169 1.00 84.06 87 TYR A C 1
ATOM 655 O O . TYR A 1 87 ? -1.228 -4.323 -12.345 1.00 84.06 87 TYR A O 1
ATOM 663 N N . LEU A 1 88 ? -0.546 -4.352 -14.483 1.00 88.19 88 LEU A N 1
ATOM 664 C CA . LEU A 1 88 ? -1.886 -4.284 -15.064 1.00 88.19 88 LEU A CA 1
ATOM 665 C C . LEU A 1 88 ? -2.683 -5.559 -14.746 1.00 88.19 88 LEU A C 1
ATOM 667 O O . LEU A 1 88 ? -3.819 -5.478 -14.281 1.00 88.19 88 LEU A O 1
ATOM 671 N N . LEU A 1 89 ? -2.069 -6.737 -14.899 1.00 88.81 89 LEU A N 1
ATOM 672 C CA . LEU A 1 89 ? -2.683 -8.011 -14.506 1.00 88.81 89 LEU A CA 1
ATOM 673 C C . LEU A 1 89 ? -2.989 -8.063 -13.004 1.00 88.81 89 LEU A C 1
ATOM 675 O O . LEU A 1 89 ? -4.085 -8.468 -12.613 1.00 88.81 89 LEU A O 1
ATOM 679 N N . LEU A 1 90 ? -2.057 -7.607 -12.163 1.00 86.50 90 LEU A N 1
ATOM 680 C CA . LEU A 1 90 ? -2.277 -7.479 -10.722 1.00 86.50 90 LEU A CA 1
ATOM 681 C C . LEU A 1 90 ? -3.435 -6.529 -10.406 1.00 86.50 90 LEU A C 1
ATOM 683 O O . LEU A 1 90 ? -4.271 -6.858 -9.570 1.00 86.50 90 LEU A O 1
ATOM 687 N N . ALA A 1 91 ? -3.526 -5.384 -11.082 1.00 83.62 91 ALA A N 1
ATOM 688 C CA . ALA A 1 91 ? -4.612 -4.429 -10.892 1.00 83.62 91 ALA A CA 1
ATOM 689 C C . ALA A 1 91 ? -5.971 -5.044 -11.253 1.00 83.62 91 ALA A C 1
ATOM 691 O O . ALA A 1 91 ? -6.919 -4.924 -10.480 1.00 83.62 91 ALA A O 1
ATOM 692 N N . VAL A 1 92 ? -6.064 -5.771 -12.370 1.00 88.12 92 VAL A N 1
ATOM 693 C CA . VAL A 1 92 ? -7.284 -6.502 -12.750 1.00 88.12 92 VAL A CA 1
ATOM 694 C C . VAL A 1 92 ? -7.649 -7.551 -11.697 1.00 88.12 92 VAL A C 1
ATOM 696 O O . VAL A 1 92 ? -8.810 -7.639 -11.294 1.00 88.12 92 VAL A O 1
ATOM 699 N N . LEU A 1 93 ? -6.666 -8.306 -11.196 1.00 84.81 93 LEU A N 1
ATOM 700 C CA . LEU A 1 93 ? -6.881 -9.301 -10.145 1.00 84.81 93 LEU A CA 1
ATOM 701 C C . LEU A 1 93 ? -7.386 -8.657 -8.847 1.00 84.81 93 LEU A C 1
ATOM 703 O O . LEU A 1 93 ? -8.342 -9.146 -8.245 1.00 84.81 93 LEU A O 1
ATOM 707 N N . VAL A 1 94 ? -6.784 -7.538 -8.439 1.00 82.88 94 VAL A N 1
ATOM 708 C CA . VAL A 1 94 ? -7.186 -6.768 -7.255 1.00 82.88 94 VAL A CA 1
ATOM 709 C C . VAL A 1 94 ? -8.594 -6.206 -7.427 1.00 82.88 94 VAL A C 1
ATOM 711 O O . VAL A 1 94 ? -9.378 -6.290 -6.487 1.00 82.88 94 VAL A O 1
ATOM 714 N N . LEU A 1 95 ? -8.959 -5.688 -8.603 1.00 81.75 95 LEU A N 1
ATOM 715 C CA . LEU A 1 95 ? -10.314 -5.199 -8.883 1.00 81.75 95 LEU A CA 1
ATOM 716 C C . LEU A 1 95 ? -11.353 -6.324 -8.810 1.00 81.75 95 LEU A C 1
ATOM 718 O O . LEU A 1 95 ? -12.422 -6.137 -8.227 1.00 81.75 95 LEU A O 1
ATOM 722 N N . TYR A 1 96 ? -11.032 -7.505 -9.338 1.00 82.44 96 TYR A N 1
ATOM 723 C CA . TYR A 1 96 ? -11.906 -8.675 -9.258 1.00 82.44 96 TYR A CA 1
ATOM 724 C C . TYR A 1 96 ? -12.104 -9.148 -7.809 1.00 82.44 96 TYR A C 1
ATOM 726 O O . TYR A 1 96 ? -13.231 -9.393 -7.373 1.00 82.44 96 TYR A O 1
ATOM 734 N N . LEU A 1 97 ? -11.018 -9.220 -7.031 1.00 77.00 97 LEU A N 1
ATOM 735 C CA . LEU A 1 97 ? -11.076 -9.572 -5.611 1.00 77.00 97 LEU A CA 1
ATOM 736 C C . LEU A 1 97 ? -11.816 -8.507 -4.797 1.00 77.00 97 LEU A C 1
ATOM 738 O O . LEU A 1 97 ? -12.614 -8.847 -3.925 1.00 77.00 97 LEU A O 1
ATOM 742 N N . SER A 1 98 ? -11.597 -7.231 -5.117 1.00 67.00 98 SER A N 1
ATOM 743 C CA . SER A 1 98 ? -12.273 -6.104 -4.478 1.00 67.00 98 SER A CA 1
ATOM 744 C C . SER A 1 98 ? -13.773 -6.182 -4.715 1.00 67.00 98 SER A C 1
ATOM 746 O O . SER A 1 98 ? -14.528 -6.148 -3.755 1.00 67.00 98 SER A O 1
ATOM 748 N N . ARG A 1 99 ? -14.238 -6.452 -5.937 1.00 64.44 99 ARG A N 1
ATOM 749 C CA . ARG A 1 99 ? -15.674 -6.682 -6.158 1.00 64.44 99 ARG A CA 1
ATOM 750 C C . ARG A 1 99 ? -16.246 -7.840 -5.340 1.00 64.44 99 ARG A C 1
ATOM 752 O O . ARG A 1 99 ? -17.367 -7.772 -4.853 1.00 64.44 99 ARG A O 1
ATOM 759 N N . LYS A 1 100 ? -15.476 -8.909 -5.127 1.00 61.00 100 LYS A N 1
ATOM 760 C CA . LYS A 1 100 ? -15.954 -10.073 -4.367 1.00 61.00 100 LYS A CA 1
ATOM 761 C C . LYS A 1 100 ? -15.962 -9.860 -2.845 1.00 61.00 100 LYS A C 1
ATOM 763 O O . LYS A 1 100 ? -16.848 -10.378 -2.171 1.00 61.00 100 LYS A O 1
ATOM 768 N N . PHE A 1 101 ? -14.981 -9.140 -2.297 1.00 57.97 101 PHE A N 1
ATOM 769 C CA . PHE A 1 101 ? -14.799 -8.969 -0.846 1.00 57.97 101 PHE A CA 1
ATOM 770 C C . PHE A 1 101 ? -15.247 -7.601 -0.315 1.00 57.97 101 PHE A C 1
ATOM 772 O O . PHE A 1 101 ? -15.751 -7.516 0.803 1.00 57.97 101 PHE A O 1
ATOM 779 N N . VAL A 1 102 ? -15.060 -6.536 -1.095 1.00 56.59 102 VAL A N 1
ATOM 780 C CA . VAL A 1 102 ? -15.268 -5.142 -0.681 1.00 56.59 102 VAL A CA 1
ATOM 781 C C . VAL A 1 102 ? -16.725 -4.728 -0.864 1.00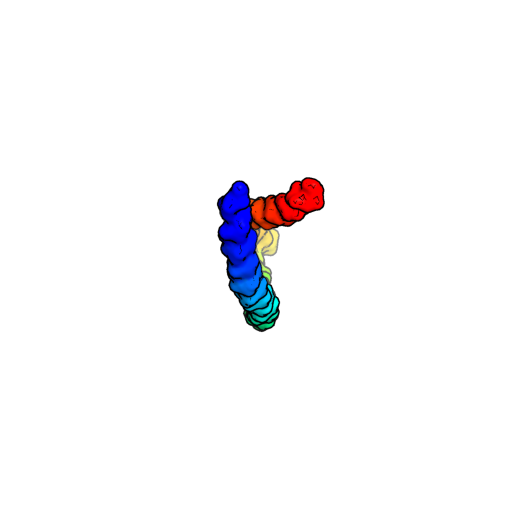 56.59 102 VAL A C 1
ATOM 783 O O . VAL A 1 102 ? -17.289 -4.136 0.054 1.00 56.59 102 VAL A O 1
ATOM 786 N N . ASP A 1 103 ? -17.375 -5.113 -1.964 1.00 57.44 103 ASP A N 1
ATOM 787 C CA . ASP A 1 103 ? -18.780 -4.758 -2.218 1.00 57.44 103 ASP A CA 1
ATOM 788 C C . ASP A 1 103 ? -19.735 -5.205 -1.083 1.00 57.4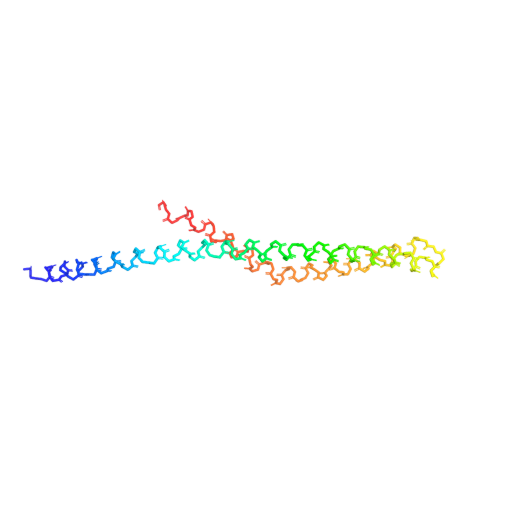4 103 ASP A C 1
ATOM 790 O O . ASP A 1 103 ? -20.475 -4.362 -0.566 1.00 57.44 103 ASP A O 1
ATOM 794 N N . PRO A 1 104 ? -19.710 -6.461 -0.575 1.00 55.53 104 PRO A N 1
ATOM 795 C CA . PRO A 1 104 ? -20.602 -6.854 0.521 1.00 55.53 104 PRO A CA 1
ATOM 796 C C . PRO A 1 104 ? -20.226 -6.243 1.883 1.00 55.53 104 PRO A C 1
ATOM 798 O O . PRO A 1 104 ? -21.093 -6.125 2.753 1.00 55.53 104 PRO A O 1
ATOM 801 N N . ALA A 1 105 ? -18.962 -5.858 2.092 1.00 58.06 105 ALA A N 1
ATOM 802 C CA . ALA A 1 105 ? -18.489 -5.264 3.344 1.00 58.06 105 ALA A CA 1
ATOM 803 C C . ALA A 1 105 ? -18.799 -3.760 3.426 1.00 58.06 105 ALA A C 1
ATOM 805 O O . ALA A 1 105 ? -19.291 -3.288 4.452 1.00 58.06 105 ALA A O 1
ATOM 806 N N . ILE A 1 106 ? -18.564 -3.023 2.337 1.00 59.41 106 ILE A N 1
ATOM 807 C CA . ILE A 1 106 ? -18.835 -1.588 2.240 1.00 59.41 106 ILE A CA 1
ATOM 808 C C . ILE A 1 106 ? -20.343 -1.336 2.290 1.00 59.41 106 ILE A C 1
ATOM 810 O O . ILE A 1 106 ? -20.793 -0.563 3.133 1.00 59.41 106 ILE A O 1
ATOM 814 N N . ILE A 1 107 ? -21.148 -2.037 1.483 1.00 57.66 107 ILE A N 1
ATOM 815 C CA . ILE A 1 107 ? -22.602 -1.807 1.428 1.00 57.66 107 ILE A CA 1
ATOM 816 C C . ILE A 1 107 ? -23.250 -2.052 2.800 1.00 57.66 107 ILE A C 1
ATOM 818 O O . ILE A 1 107 ? -23.992 -1.202 3.282 1.00 57.66 107 ILE A O 1
ATOM 822 N N . ARG A 1 108 ? -22.897 -3.137 3.509 1.00 55.59 108 ARG A N 1
ATOM 823 C CA . ARG A 1 108 ? -23.414 -3.400 4.870 1.00 55.59 108 ARG A CA 1
ATOM 824 C C . ARG A 1 108 ? -22.993 -2.348 5.902 1.00 55.59 108 ARG A C 1
ATOM 826 O O . ARG A 1 108 ? -23.726 -2.136 6.868 1.00 55.59 108 ARG A O 1
ATOM 833 N N . GLY A 1 109 ? -21.833 -1.715 5.722 1.00 60.28 109 GLY A N 1
ATOM 834 C CA . GLY A 1 109 ? -21.360 -0.622 6.572 1.00 60.28 109 GLY A CA 1
ATOM 835 C C . GLY A 1 109 ? -22.166 0.662 6.370 1.00 60.28 109 GLY A C 1
ATOM 836 O O . GLY A 1 109 ? -22.649 1.237 7.344 1.00 60.28 109 GLY A O 1
ATOM 837 N N . TYR A 1 110 ? -22.382 1.066 5.115 1.00 56.84 110 TYR A N 1
ATOM 838 C CA . TYR A 1 110 ? -23.165 2.261 4.788 1.00 56.84 110 TYR A CA 1
ATOM 839 C C . TYR A 1 110 ? -24.647 2.100 5.147 1.00 56.84 110 TYR A C 1
ATOM 841 O O . TYR A 1 110 ? -25.216 2.998 5.762 1.00 56.84 110 TYR A O 1
ATOM 849 N N . THR A 1 111 ? -25.270 0.946 4.878 1.00 55.38 111 THR A N 1
ATOM 850 C CA . THR A 1 111 ? -26.691 0.735 5.215 1.00 55.38 111 THR A CA 1
ATOM 851 C C . THR A 1 111 ? -26.950 0.828 6.721 1.00 55.38 111 THR A C 1
ATOM 853 O O . THR A 1 111 ? -27.992 1.324 7.127 1.00 55.38 111 THR A O 1
ATOM 856 N N . ARG A 1 112 ? -26.002 0.420 7.577 1.00 56.44 112 ARG A N 1
ATOM 857 C CA . ARG A 1 112 ? -26.161 0.507 9.040 1.00 56.44 112 ARG A CA 1
ATOM 858 C C . ARG A 1 112 ? -25.970 1.928 9.590 1.00 56.44 112 ARG A C 1
ATOM 860 O O . ARG A 1 112 ? -26.511 2.231 10.647 1.00 56.44 112 ARG A O 1
ATOM 867 N N . LEU A 1 113 ? -25.215 2.779 8.890 1.00 61.44 113 LEU A N 1
ATOM 868 C CA . LEU A 1 113 ? -25.055 4.197 9.236 1.00 61.44 113 LEU A CA 1
ATOM 869 C C . LEU A 1 113 ? -26.244 5.042 8.760 1.00 61.44 113 LEU A C 1
ATOM 871 O O . LEU A 1 113 ? -26.627 5.965 9.466 1.00 61.44 113 LEU A O 1
ATOM 875 N N . PHE A 1 114 ? -26.861 4.690 7.627 1.00 61.84 114 PHE A N 1
ATOM 876 C CA . PHE A 1 114 ? -28.082 5.348 7.146 1.00 61.84 114 PHE A CA 1
ATOM 877 C C . PHE A 1 114 ? -29.335 4.909 7.919 1.00 61.84 114 PHE A C 1
ATOM 879 O O . PHE A 1 114 ? -30.085 5.756 8.380 1.00 61.84 114 PHE A O 1
ATOM 886 N N . TYR A 1 115 ? -29.515 3.612 8.192 1.00 59.47 115 TYR A N 1
ATOM 887 C CA . TYR A 1 115 ? -30.714 3.119 8.892 1.00 59.47 115 TYR A CA 1
ATOM 888 C C . TYR A 1 115 ? -30.796 3.538 10.374 1.00 59.47 115 TYR A C 1
ATOM 890 O O . TYR A 1 115 ? -31.852 3.437 10.987 1.00 59.47 115 TYR A O 1
ATOM 898 N N . LYS A 1 116 ? -29.689 3.999 10.974 1.00 53.69 116 LYS A N 1
ATOM 899 C CA . LYS A 1 116 ? -29.698 4.551 12.336 1.00 53.69 116 LYS A CA 1
ATOM 900 C C . LYS A 1 116 ? -30.219 5.995 12.388 1.00 53.69 116 LYS A C 1
ATOM 902 O O . LYS A 1 116 ? -30.593 6.431 13.463 1.00 53.69 116 LYS A O 1
ATOM 907 N N . ASN A 1 117 ? -30.251 6.716 11.267 1.00 57.22 117 ASN A N 1
ATOM 908 C CA . ASN A 1 117 ? -30.708 8.107 11.241 1.00 57.22 117 ASN A CA 1
ATOM 909 C C . ASN A 1 117 ? -32.217 8.256 10.978 1.00 57.22 117 ASN A C 1
ATOM 911 O O . ASN A 1 117 ? -32.759 9.306 11.287 1.00 57.22 117 ASN A O 1
ATOM 915 N N . ASP A 1 118 ? -32.883 7.222 10.451 1.00 55.91 118 ASP A N 1
ATOM 916 C CA . ASP A 1 118 ? -34.304 7.285 10.060 1.00 55.91 118 ASP A CA 1
ATOM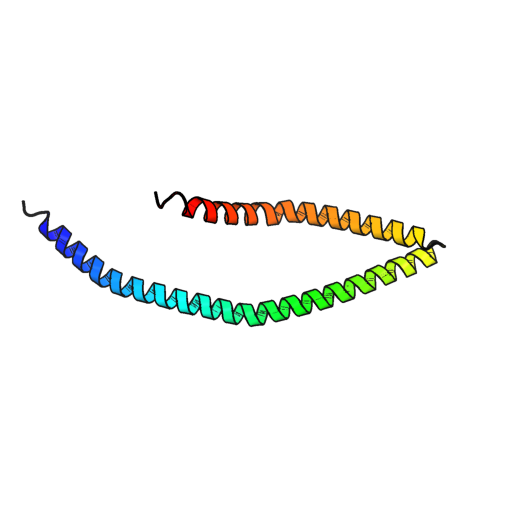 917 C C . ASP A 1 118 ? -35.263 6.667 11.102 1.00 55.91 118 ASP A C 1
ATOM 919 O O . ASP A 1 118 ? -36.474 6.677 10.910 1.00 55.91 118 ASP A O 1
ATOM 923 N N . ALA A 1 119 ? -34.747 6.077 12.188 1.00 52.75 119 ALA A N 1
ATOM 924 C CA . ALA A 1 119 ? -35.559 5.454 13.246 1.00 52.75 119 ALA A CA 1
ATOM 925 C C . ALA A 1 119 ? -35.795 6.373 14.462 1.00 52.75 119 ALA A C 1
ATOM 927 O O . ALA A 1 119 ? -36.431 5.948 15.430 1.00 52.75 119 ALA A O 1
ATOM 928 N N . ASP A 1 120 ? -35.282 7.605 14.390 1.00 52.84 120 ASP A N 1
ATOM 929 C CA . ASP A 1 120 ? -35.314 8.608 15.456 1.00 52.84 120 ASP A CA 1
ATOM 930 C C . ASP A 1 120 ? -36.188 9.840 15.084 1.00 52.84 120 ASP A C 1
ATOM 932 O O . ASP A 1 120 ? -36.135 10.848 15.792 1.00 52.84 120 ASP A O 1
ATOM 936 N N . GLU A 1 121 ? -36.996 9.765 14.009 1.00 44.41 121 GLU A N 1
ATOM 937 C CA . GLU A 1 121 ? -38.108 10.700 13.705 1.00 44.41 121 GLU A CA 1
ATOM 938 C C . GLU A 1 121 ? -39.487 10.058 13.933 1.00 44.41 121 GLU A C 1
ATOM 940 O O . GLU A 1 121 ? -39.724 8.928 13.443 1.00 44.41 121 GLU A O 1
#

Foldseek 3Di:
DPPPVVVVVVVVVCVVVVVVVVVVVVVVCVVVVVVCVVVCVVVVVVVVVVVVVVVVVVVVVLVVQLVVQQVVVVHSVRSVVVSVVVVVVVVVVVVVVCVVPVVVVVVVVVVVVVVVVPVPD